Protein AF-A0A383ENN8-F1 (afdb_monomer_lite)

Structure (mmCIF, N/CA/C/O backbone):
data_AF-A0A383ENN8-F1
#
_entry.id   AF-A0A383ENN8-F1
#
loop_
_atom_site.group_PDB
_atom_site.id
_atom_site.type_symbol
_atom_site.label_atom_id
_atom_site.label_alt_id
_atom_site.label_comp_id
_atom_site.label_asym_id
_atom_site.label_entity_id
_atom_site.label_seq_id
_atom_site.pdbx_PDB_ins_code
_atom_site.Cartn_x
_atom_site.Cartn_y
_atom_site.Cartn_z
_atom_site.occupancy
_atom_site.B_iso_or_equiv
_atom_site.auth_seq_id
_atom_site.auth_comp_id
_atom_site.auth_asym_id
_atom_site.auth_atom_id
_atom_site.pdbx_PDB_model_num
ATOM 1 N N . MET A 1 1 ? -22.890 -2.948 5.775 1.00 39.72 1 MET A N 1
ATOM 2 C CA . MET A 1 1 ? -21.942 -2.174 6.608 1.00 39.72 1 MET A CA 1
ATOM 3 C C . MET A 1 1 ? -20.557 -2.322 5.999 1.00 39.72 1 MET A C 1
ATOM 5 O O . MET A 1 1 ? -19.924 -3.345 6.215 1.00 39.72 1 MET A O 1
ATOM 9 N N . SER A 1 2 ? -20.110 -1.358 5.191 1.00 51.28 2 SER A N 1
ATOM 10 C CA . SER A 1 2 ? -18.727 -1.350 4.698 1.00 51.28 2 SER A CA 1
ATOM 11 C C . SER A 1 2 ? -17.828 -0.899 5.841 1.00 51.28 2 SER A C 1
ATOM 13 O O . SER A 1 2 ? -17.863 0.262 6.249 1.00 51.28 2 SER A O 1
ATOM 15 N N . VAL A 1 3 ? -17.085 -1.835 6.429 1.00 61.97 3 VAL A N 1
ATOM 16 C CA . VAL A 1 3 ? -16.073 -1.517 7.438 1.00 61.97 3 VAL A CA 1
ATOM 17 C C . VAL A 1 3 ? -15.034 -0.630 6.755 1.00 61.97 3 VAL A C 1
ATOM 19 O O . VAL A 1 3 ? -14.311 -1.089 5.874 1.00 61.97 3 VAL A O 1
ATOM 22 N N . ARG A 1 4 ? -14.985 0.658 7.116 1.00 69.81 4 ARG A N 1
ATOM 23 C CA . ARG A 1 4 ? -13.936 1.564 6.634 1.00 69.81 4 ARG A CA 1
ATOM 24 C C . ARG A 1 4 ? -12.607 1.103 7.224 1.00 69.81 4 ARG A C 1
ATOM 26 O O . ARG A 1 4 ? -12.377 1.277 8.422 1.00 69.81 4 ARG A O 1
ATOM 33 N N . LYS A 1 5 ? -11.768 0.492 6.389 1.00 81.88 5 LYS A N 1
ATOM 34 C CA . LYS A 1 5 ? -10.419 0.064 6.759 1.00 81.88 5 LYS A CA 1
ATOM 35 C C . LYS A 1 5 ? -9.508 1.280 6.922 1.00 81.88 5 LYS A C 1
ATOM 37 O O . LYS A 1 5 ? -9.573 2.231 6.140 1.00 81.88 5 LYS A O 1
ATOM 42 N N . SER A 1 6 ? -8.684 1.260 7.964 1.00 88.44 6 SER A N 1
ATOM 43 C CA . SER A 1 6 ? -7.663 2.283 8.193 1.00 88.44 6 SER A CA 1
ATOM 44 C C . SER A 1 6 ? -6.341 1.903 7.537 1.00 88.44 6 SER A C 1
ATOM 46 O O . SER A 1 6 ? -6.123 0.742 7.189 1.00 88.44 6 SER A O 1
ATOM 48 N N . ILE A 1 7 ? -5.426 2.868 7.419 1.00 87.88 7 ILE A N 1
ATOM 49 C CA . ILE A 1 7 ? -4.057 2.637 6.930 1.00 87.88 7 ILE A CA 1
ATOM 50 C C . ILE A 1 7 ? -3.409 1.461 7.673 1.00 87.88 7 ILE A C 1
ATOM 52 O O . ILE A 1 7 ? -2.827 0.576 7.051 1.00 87.88 7 ILE A O 1
ATOM 56 N N . LYS A 1 8 ? -3.552 1.403 9.002 1.00 88.50 8 LYS A N 1
ATOM 57 C CA . LYS A 1 8 ? -3.027 0.309 9.831 1.00 88.50 8 LYS A CA 1
ATOM 58 C C . LYS A 1 8 ? -3.586 -1.062 9.460 1.00 88.50 8 LYS A C 1
ATOM 60 O O . LYS A 1 8 ? -2.858 -2.044 9.573 1.00 88.50 8 LYS A O 1
ATOM 65 N N . ASP A 1 9 ? -4.855 -1.134 9.069 1.00 89.75 9 ASP A N 1
ATOM 66 C CA . ASP A 1 9 ? -5.500 -2.384 8.661 1.00 89.75 9 ASP A CA 1
ATOM 67 C C . ASP A 1 9 ? -4.837 -2.923 7.387 1.00 89.75 9 ASP A C 1
ATOM 69 O O . ASP A 1 9 ? -4.336 -4.045 7.370 1.00 89.75 9 ASP A O 1
ATOM 73 N N . PHE A 1 10 ? -4.671 -2.058 6.383 1.00 87.12 10 PHE A N 1
ATOM 74 C CA . PHE A 1 10 ? -3.976 -2.390 5.138 1.00 87.12 10 PHE A CA 1
ATOM 75 C C . PHE A 1 10 ? -2.488 -2.695 5.332 1.00 87.12 10 PHE A C 1
ATOM 77 O O . PHE A 1 10 ? -1.958 -3.599 4.699 1.00 87.12 10 PHE A O 1
ATOM 84 N N . LEU A 1 11 ? -1.791 -1.972 6.214 1.00 85.38 11 LEU A N 1
ATOM 85 C CA . LEU A 1 11 ? -0.378 -2.241 6.508 1.00 85.38 11 LEU A CA 1
ATOM 86 C C . LEU A 1 11 ? -0.161 -3.579 7.233 1.00 85.38 11 LEU A C 1
ATOM 88 O O . LEU A 1 11 ? 0.940 -4.125 7.176 1.00 85.38 11 LEU A O 1
ATOM 92 N N . ARG A 1 12 ? -1.178 -4.086 7.941 1.00 84.62 12 ARG A N 1
ATOM 93 C CA . ARG A 1 12 ? -1.149 -5.407 8.590 1.00 84.62 12 ARG A CA 1
ATOM 94 C C . ARG A 1 12 ? -1.435 -6.537 7.618 1.00 84.62 12 ARG A C 1
ATOM 96 O O . ARG A 1 12 ? -0.944 -7.646 7.827 1.00 84.62 12 ARG A O 1
ATOM 103 N N . GLU A 1 13 ? -2.212 -6.275 6.574 1.00 78.19 13 GLU A N 1
ATOM 104 C CA . GLU A 1 13 ? -2.332 -7.207 5.466 1.00 78.19 13 GLU A CA 1
ATOM 105 C C . GLU A 1 13 ? -0.946 -7.332 4.826 1.00 78.19 13 GLU A C 1
ATOM 107 O O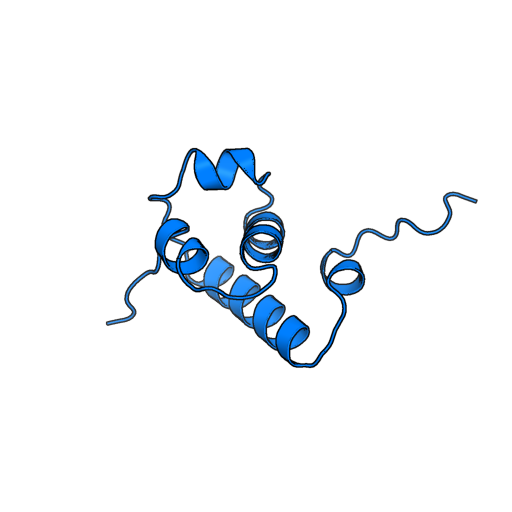 . GLU A 1 13 ? -0.371 -6.356 4.351 1.00 78.19 13 GLU A O 1
ATOM 112 N N . ASN A 1 14 ? -0.370 -8.535 4.848 1.00 68.00 14 ASN A N 1
ATOM 113 C CA . ASN A 1 14 ? 0.968 -8.833 4.323 1.00 68.00 14 ASN A CA 1
ATOM 114 C C . ASN A 1 14 ? 1.000 -8.813 2.775 1.00 68.00 14 ASN A C 1
ATOM 116 O O . ASN A 1 14 ? 1.572 -9.681 2.116 1.00 68.00 14 ASN A O 1
ATOM 120 N N . GLN A 1 15 ? 0.305 -7.841 2.192 1.00 77.44 15 GLN A N 1
ATOM 121 C CA . GLN A 1 15 ? 0.204 -7.550 0.777 1.00 77.44 15 GLN A CA 1
ATOM 122 C C . GLN A 1 15 ? 1.512 -6.897 0.324 1.00 77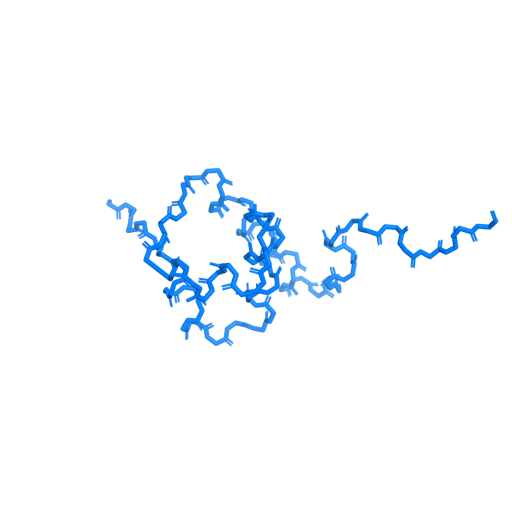.44 15 GLN A C 1
ATOM 124 O O . GLN A 1 15 ? 1.950 -5.867 0.851 1.00 77.44 15 GLN A O 1
ATOM 129 N N . LYS A 1 16 ? 2.161 -7.504 -0.675 1.00 72.94 16 LYS A N 1
ATOM 130 C CA . LYS A 1 16 ? 3.395 -6.957 -1.249 1.00 72.94 16 LYS A CA 1
ATOM 131 C C . LYS A 1 16 ? 3.138 -5.547 -1.771 1.00 72.94 16 LYS A C 1
ATOM 133 O O . LYS A 1 16 ? 2.172 -5.295 -2.477 1.00 72.94 16 LYS A O 1
ATOM 138 N N . ASP A 1 17 ? 4.049 -4.637 -1.436 1.00 81.00 17 ASP A N 1
ATOM 139 C CA . ASP A 1 17 ? 4.012 -3.234 -1.854 1.00 81.00 17 ASP A CA 1
ATOM 140 C C . ASP A 1 17 ? 2.814 -2.407 -1.336 1.00 81.00 17 ASP A C 1
ATOM 142 O O . ASP A 1 17 ? 2.704 -1.247 -1.725 1.00 81.00 17 ASP A O 1
ATOM 146 N N . ILE A 1 18 ? 1.984 -2.906 -0.404 1.00 87.44 18 ILE A N 1
ATOM 147 C CA . ILE A 1 18 ? 0.789 -2.179 0.077 1.00 87.44 18 ILE A CA 1
ATOM 148 C C . ILE A 1 18 ? 1.107 -0.782 0.618 1.00 87.44 18 ILE A C 1
ATOM 150 O O . ILE A 1 18 ? 0.430 0.184 0.290 1.00 87.44 18 ILE A O 1
ATOM 154 N N . SER A 1 19 ? 2.215 -0.639 1.350 1.00 87.75 19 SER A N 1
ATOM 155 C CA . SER A 1 19 ? 2.699 0.664 1.826 1.00 87.75 19 SER A CA 1
ATOM 156 C C . SER A 1 19 ? 3.040 1.632 0.689 1.00 87.75 19 SER A C 1
ATOM 158 O O . SER A 1 19 ? 2.821 2.830 0.822 1.00 87.75 19 SER A O 1
ATOM 160 N N . LYS A 1 20 ? 3.548 1.136 -0.445 1.00 87.38 20 LYS A N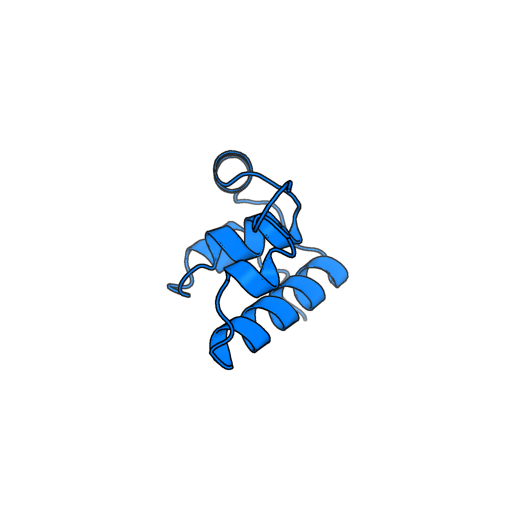 1
ATOM 161 C CA . LYS A 1 20 ? 3.837 1.968 -1.620 1.00 87.38 20 LYS A CA 1
ATOM 162 C C . LYS A 1 20 ? 2.556 2.339 -2.372 1.00 87.38 20 LYS A C 1
ATOM 164 O O . LYS A 1 20 ? 2.459 3.457 -2.864 1.00 87.38 20 LYS A O 1
ATOM 169 N N . LEU A 1 21 ? 1.589 1.420 -2.451 1.00 89.06 21 LEU A N 1
ATOM 170 C CA . LEU A 1 21 ? 0.283 1.664 -3.077 1.00 89.06 21 LEU A CA 1
ATOM 171 C C . LEU A 1 21 ? -0.539 2.674 -2.265 1.00 89.06 21 LEU A C 1
ATOM 173 O O . LEU A 1 21 ? -1.112 3.594 -2.842 1.00 89.06 21 LEU A O 1
ATOM 177 N N . LEU A 1 22 ? -0.523 2.566 -0.934 1.00 90.12 22 LEU A N 1
ATOM 178 C CA . LEU A 1 22 ? -1.115 3.549 -0.024 1.00 90.12 22 LEU A CA 1
ATOM 179 C C . LEU A 1 22 ? -0.463 4.922 -0.181 1.00 90.12 22 LEU A C 1
ATOM 181 O O . LEU A 1 22 ? -1.170 5.915 -0.307 1.00 90.12 22 LEU A O 1
ATOM 185 N N . SER A 1 23 ? 0.871 4.971 -0.242 1.00 89.88 23 SER A N 1
ATOM 186 C CA . SER A 1 23 ? 1.601 6.219 -0.485 1.00 89.88 23 SER A CA 1
ATOM 187 C C . SER A 1 23 ? 1.193 6.873 -1.803 1.00 89.88 23 SER A C 1
ATOM 189 O O . SER A 1 23 ? 1.049 8.090 -1.860 1.00 89.88 23 SER A O 1
ATOM 191 N N . LEU A 1 24 ? 0.980 6.072 -2.850 1.00 88.31 24 LEU A N 1
ATOM 192 C CA . LEU A 1 24 ? 0.512 6.564 -4.142 1.00 88.31 24 LEU A CA 1
ATOM 193 C C . LEU A 1 24 ? -0.931 7.081 -4.075 1.00 88.31 24 LEU A C 1
ATOM 195 O O . LEU A 1 24 ? -1.224 8.149 -4.594 1.00 88.31 24 LEU A O 1
ATOM 199 N N . THR A 1 25 ? -1.811 6.323 -3.420 1.00 90.31 25 THR A N 1
ATOM 200 C CA . THR A 1 25 ? -3.247 6.619 -3.314 1.00 90.31 25 THR A CA 1
ATOM 201 C C . THR A 1 25 ? -3.496 7.903 -2.533 1.00 90.31 25 THR A C 1
ATOM 203 O O . THR A 1 25 ? -4.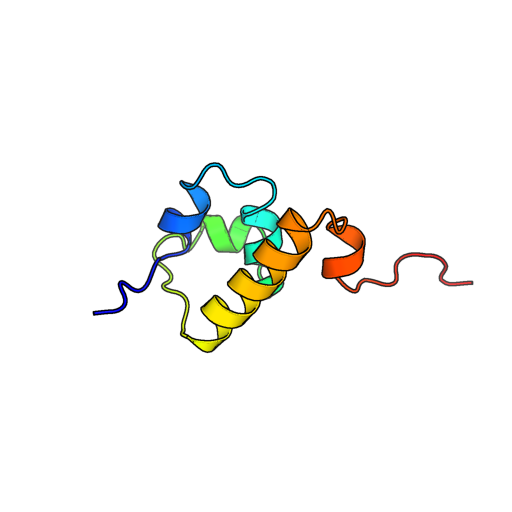263 8.755 -2.962 1.00 90.31 25 THR A O 1
ATOM 206 N N . LEU A 1 26 ? -2.826 8.041 -1.388 1.00 88.69 26 LEU A N 1
ATOM 207 C CA . LEU A 1 26 ? -2.999 9.167 -0.471 1.00 88.69 26 LEU A CA 1
ATOM 208 C C . LEU A 1 26 ? -2.075 10.343 -0.804 1.00 88.69 26 LEU A C 1
ATOM 210 O O . LEU A 1 26 ? -2.119 11.365 -0.126 1.00 88.69 26 LEU A O 1
ATOM 214 N N . ASN A 1 27 ? -1.219 10.196 -1.821 1.00 87.19 27 ASN A N 1
ATOM 215 C CA . ASN A 1 27 ? -0.148 11.138 -2.143 1.00 87.19 27 ASN A CA 1
ATOM 216 C C . ASN A 1 27 ? 0.701 11.506 -0.905 1.00 87.19 27 ASN A C 1
ATOM 218 O O . ASN A 1 27 ? 1.043 12.664 -0.668 1.00 87.19 27 ASN A O 1
ATOM 222 N N . GLN A 1 28 ? 1.007 10.497 -0.086 1.00 87.75 28 GLN A N 1
ATOM 223 C CA . GLN A 1 28 ? 1.704 10.626 1.194 1.00 87.75 28 GLN A CA 1
ATOM 224 C C . GLN A 1 28 ? 3.000 9.823 1.194 1.00 87.75 28 GLN A C 1
ATOM 226 O O . GLN A 1 28 ? 3.093 8.743 0.605 1.00 87.75 28 GLN A O 1
ATOM 231 N N . THR A 1 29 ? 4.015 10.302 1.910 1.00 88.19 29 THR A N 1
ATOM 232 C CA . THR A 1 29 ? 5.234 9.509 2.116 1.00 88.19 29 THR A CA 1
ATOM 233 C C . THR A 1 29 ? 4.965 8.343 3.063 1.00 88.19 29 THR A C 1
ATOM 235 O O . THR A 1 29 ? 4.016 8.354 3.848 1.00 88.19 29 THR A O 1
ATOM 238 N N . LYS A 1 30 ? 5.829 7.321 3.029 1.00 86.19 30 LYS A N 1
ATOM 239 C CA . LYS A 1 30 ? 5.748 6.201 3.977 1.00 86.19 30 LYS A CA 1
ATOM 240 C C . LYS A 1 30 ? 5.701 6.698 5.421 1.00 86.19 30 LYS A C 1
ATOM 242 O O . LYS A 1 30 ? 4.886 6.218 6.197 1.00 86.19 30 LYS A O 1
ATOM 247 N N . GLU A 1 31 ? 6.541 7.671 5.767 1.00 89.00 31 GLU A N 1
ATOM 248 C CA . GLU A 1 31 ? 6.600 8.249 7.113 1.00 89.00 31 GLU A CA 1
ATOM 249 C C . GLU A 1 31 ? 5.256 8.847 7.535 1.00 89.00 31 GLU A C 1
ATOM 251 O O . GLU A 1 31 ? 4.814 8.605 8.653 1.00 89.00 31 GLU A O 1
ATOM 256 N N . GLN A 1 32 ? 4.563 9.548 6.631 1.00 88.50 32 GLN A N 1
ATOM 257 C CA . GLN A 1 32 ? 3.239 10.114 6.906 1.00 88.50 32 GLN A CA 1
ATOM 258 C C . GLN A 1 32 ? 2.173 9.038 7.143 1.00 88.50 32 GLN A C 1
ATOM 260 O O . GLN A 1 32 ? 1.341 9.206 8.037 1.00 88.50 32 GLN A O 1
ATOM 265 N N . LEU A 1 33 ? 2.234 7.920 6.409 1.00 88.62 33 LEU A N 1
ATOM 266 C CA . LEU A 1 33 ? 1.347 6.771 6.629 1.00 88.62 33 LEU A CA 1
ATOM 267 C C . LEU A 1 33 ? 1.561 6.158 8.020 1.00 88.62 33 LEU A C 1
ATOM 269 O O . LEU A 1 33 ? 0.599 5.854 8.723 1.00 88.62 33 LEU A O 1
ATOM 273 N N . PHE A 1 34 ? 2.823 5.985 8.426 1.00 86.50 34 PHE A N 1
ATOM 274 C CA . PHE A 1 34 ? 3.166 5.438 9.744 1.00 86.50 34 PHE A CA 1
ATOM 275 C C . PHE A 1 34 ? 2.917 6.432 10.884 1.00 86.50 34 PHE A C 1
ATOM 277 O O . PHE A 1 34 ? 2.649 5.998 12.002 1.00 86.50 34 PHE A O 1
ATOM 284 N N . ALA A 1 35 ? 2.966 7.738 10.609 1.00 89.81 35 ALA A N 1
ATOM 285 C CA . ALA A 1 35 ? 2.611 8.785 11.561 1.00 89.81 35 ALA A CA 1
ATOM 286 C C . ALA A 1 35 ? 1.091 8.888 11.784 1.00 89.81 35 ALA A C 1
ATOM 288 O O . ALA A 1 35 ? 0.666 9.258 12.874 1.00 89.81 35 ALA A O 1
ATOM 289 N N . ASN A 1 36 ? 0.272 8.518 10.788 1.00 89.88 36 ASN A N 1
ATOM 290 C CA . ASN A 1 36 ? -1.195 8.593 10.849 1.00 89.88 36 ASN A CA 1
ATOM 291 C C . ASN A 1 36 ? -1.881 7.232 10.592 1.00 89.88 36 ASN A C 1
ATOM 293 O O . ASN A 1 36 ? -2.750 7.125 9.725 1.00 89.88 36 ASN A O 1
ATOM 297 N N . PRO A 1 37 ? -1.560 6.172 11.356 1.00 87.19 37 PRO A N 1
ATOM 298 C CA . PRO A 1 37 ? -2.041 4.814 11.082 1.00 87.19 37 PRO A CA 1
ATOM 299 C C . PRO A 1 37 ? -3.561 4.652 11.282 1.00 87.19 37 PRO A C 1
ATOM 301 O O . PRO A 1 37 ? -4.171 3.727 10.745 1.00 87.19 37 PRO A O 1
ATOM 304 N N . GLU A 1 38 ? -4.174 5.545 12.059 1.00 89.12 38 GLU A N 1
ATOM 305 C CA . GLU A 1 38 ? -5.608 5.564 12.377 1.00 89.12 38 GLU A CA 1
ATOM 306 C C . GLU A 1 38 ? -6.461 6.191 11.261 1.00 89.12 38 GLU A C 1
ATOM 308 O O . GLU A 1 38 ? -7.690 6.100 11.304 1.00 89.12 38 GLU A O 1
ATOM 313 N N . TYR A 1 39 ? -5.831 6.816 10.257 1.00 89.62 39 TYR A N 1
ATOM 314 C CA . TYR A 1 39 ? -6.539 7.430 9.138 1.00 89.62 39 TYR A CA 1
ATOM 315 C C . TYR A 1 39 ? -7.384 6.390 8.397 1.00 89.62 39 TYR A C 1
ATOM 317 O O . TYR A 1 39 ? -6.896 5.316 8.033 1.00 89.62 39 TYR A O 1
ATOM 325 N N . LYS A 1 40 ? -8.663 6.711 8.186 1.00 90.62 40 LYS A N 1
ATOM 326 C CA . LYS A 1 40 ? -9.629 5.857 7.490 1.00 90.62 40 LYS A CA 1
ATOM 327 C C . LYS A 1 40 ? -9.792 6.356 6.069 1.00 90.62 40 LYS A C 1
ATOM 329 O O . LYS A 1 40 ? -10.193 7.502 5.886 1.00 90.62 40 LYS A O 1
ATOM 334 N N . LEU A 1 41 ? -9.533 5.475 5.109 1.00 87.94 41 LEU A N 1
ATOM 335 C CA . LEU A 1 41 ? -9.701 5.808 3.703 1.00 87.94 41 LEU A CA 1
ATOM 336 C C . LEU A 1 41 ? -11.182 6.078 3.414 1.00 87.94 41 LEU A C 1
ATOM 338 O O . LEU A 1 41 ? -12.075 5.382 3.923 1.00 87.94 41 LEU A O 1
ATOM 342 N N . ASN A 1 42 ? -11.433 7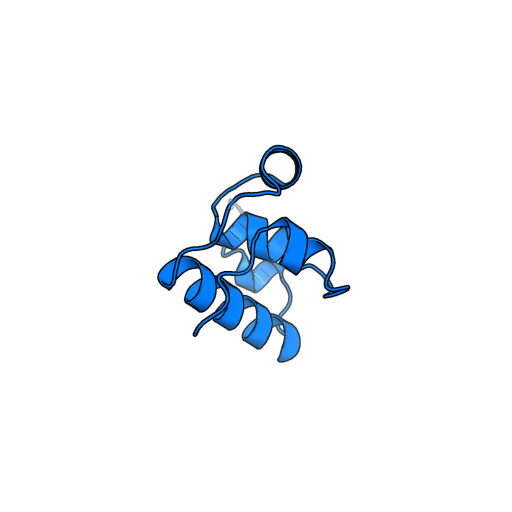.103 2.609 1.00 89.56 42 ASN A N 1
ATOM 343 C CA . ASN A 1 42 ? -12.749 7.365 2.046 1.00 89.56 42 ASN A CA 1
ATOM 344 C C . ASN A 1 42 ? -13.041 6.412 0.870 1.00 89.56 42 ASN A C 1
ATOM 346 O O . AS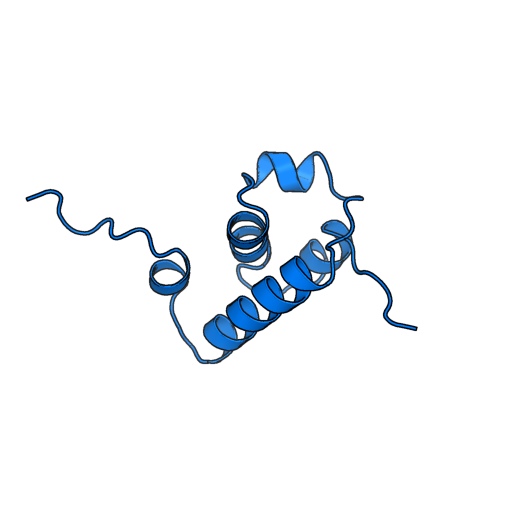N A 1 42 ? -12.188 5.629 0.456 1.00 89.56 42 ASN A O 1
ATOM 350 N N . GLU A 1 43 ? -14.268 6.440 0.350 1.00 87.12 43 GLU A N 1
ATOM 351 C CA . GLU A 1 43 ? -14.687 5.525 -0.722 1.00 87.12 43 GLU A CA 1
ATOM 352 C C . GLU A 1 43 ? -13.855 5.705 -1.999 1.00 87.12 43 GLU A C 1
ATOM 354 O O . GLU A 1 43 ? -13.379 4.716 -2.545 1.00 87.12 43 GLU A O 1
ATOM 359 N N . SER A 1 44 ? -13.559 6.940 -2.409 1.00 87.25 44 SER A N 1
ATOM 360 C CA . SER A 1 44 ? -12.746 7.206 -3.604 1.00 87.25 44 SER A CA 1
ATOM 361 C C . SER A 1 44 ? -11.287 6.747 -3.457 1.00 87.25 44 SER A C 1
ATOM 363 O O . SER A 1 44 ? -10.691 6.221 -4.400 1.00 87.25 44 SER A O 1
ATOM 365 N N . GLU A 1 45 ? -10.698 6.909 -2.271 1.00 89.88 45 GLU A N 1
ATOM 366 C CA . GLU A 1 45 ? -9.359 6.406 -1.946 1.00 89.88 45 GLU A CA 1
ATOM 367 C C . GLU A 1 45 ? -9.336 4.877 -1.923 1.00 89.88 45 GLU A C 1
ATOM 369 O O . GLU A 1 45 ? -8.397 4.269 -2.434 1.00 89.88 45 GLU A O 1
ATOM 374 N N . LEU A 1 46 ? -10.378 4.245 -1.374 1.00 89.31 46 LEU A N 1
ATOM 375 C CA . LEU A 1 46 ? -10.527 2.790 -1.389 1.00 89.31 46 LEU A CA 1
ATOM 376 C C . LEU A 1 46 ? -10.640 2.250 -2.815 1.00 89.31 46 LEU A C 1
ATOM 378 O O . LEU A 1 46 ? -9.955 1.285 -3.141 1.00 89.31 46 LEU A O 1
ATOM 382 N N . GLU A 1 47 ? -11.452 2.874 -3.669 1.00 89.00 47 GLU A N 1
ATOM 383 C CA . GLU A 1 47 ? -11.588 2.483 -5.078 1.00 89.00 47 GLU A CA 1
ATOM 384 C C . GLU A 1 47 ? -10.266 2.630 -5.841 1.00 89.00 47 GLU A C 1
ATOM 386 O O . GLU A 1 47 ? -9.874 1.749 -6.612 1.00 89.00 47 GLU A O 1
ATOM 391 N N . THR A 1 48 ? -9.534 3.715 -5.580 1.00 89.19 48 THR A N 1
ATOM 392 C CA . THR A 1 48 ? -8.211 3.946 -6.173 1.00 89.19 48 THR A CA 1
ATOM 393 C C . THR A 1 48 ? -7.211 2.887 -5.709 1.00 89.19 48 THR A C 1
ATOM 395 O O . THR A 1 48 ? -6.522 2.282 -6.535 1.00 89.19 48 THR A O 1
ATOM 398 N N . LEU A 1 49 ? -7.159 2.609 -4.402 1.00 89.44 49 LEU A N 1
ATOM 399 C CA . LEU A 1 49 ? -6.280 1.592 -3.831 1.00 89.44 49 LEU A CA 1
ATOM 400 C C . LEU A 1 49 ? -6.607 0.195 -4.376 1.00 89.44 49 LEU A C 1
ATOM 402 O O . LEU A 1 49 ? -5.695 -0.541 -4.748 1.00 89.44 49 LEU A O 1
ATOM 406 N N . ASP A 1 50 ? -7.890 -0.160 -4.463 1.00 88.19 50 ASP A N 1
ATOM 407 C CA . ASP A 1 50 ? -8.353 -1.441 -5.005 1.00 88.19 50 ASP A CA 1
ATOM 408 C C . ASP A 1 50 ? -7.942 -1.611 -6.473 1.00 88.19 50 ASP A C 1
ATOM 410 O O . ASP A 1 50 ? -7.396 -2.649 -6.850 1.00 88.19 50 ASP A O 1
ATOM 414 N N . SER A 1 51 ? -8.096 -0.564 -7.290 1.00 88.81 51 SER A N 1
ATOM 415 C CA . SER A 1 51 ? -7.629 -0.561 -8.682 1.00 88.81 51 SER A CA 1
ATOM 416 C C . SER A 1 51 ? -6.115 -0.785 -8.784 1.00 88.81 51 SER A C 1
ATOM 418 O O . SER A 1 51 ? -5.647 -1.584 -9.602 1.00 88.81 51 SER A O 1
ATOM 420 N N . LEU A 1 52 ? -5.330 -0.134 -7.920 1.00 87.31 52 LEU A N 1
ATOM 421 C CA . LEU A 1 52 ? -3.877 -0.305 -7.873 1.00 87.31 52 LEU A CA 1
ATOM 422 C C . LEU A 1 52 ? -3.470 -1.716 -7.420 1.00 87.31 52 LEU A C 1
ATOM 424 O O . LEU A 1 52 ? -2.549 -2.299 -7.996 1.00 87.31 52 LEU A O 1
ATOM 428 N N . ILE A 1 53 ? -4.164 -2.285 -6.428 1.00 86.75 53 ILE A N 1
ATOM 429 C CA . ILE A 1 53 ? -3.952 -3.664 -5.964 1.00 86.75 53 ILE A CA 1
ATOM 430 C C . ILE A 1 53 ? -4.302 -4.660 -7.071 1.00 86.75 53 ILE A C 1
ATOM 432 O O . ILE A 1 53 ? -3.519 -5.574 -7.328 1.00 86.75 53 ILE A O 1
ATOM 436 N N . LYS A 1 54 ? -5.428 -4.473 -7.770 1.00 87.12 54 LYS A N 1
ATOM 437 C CA . LYS A 1 54 ? -5.820 -5.305 -8.918 1.00 87.12 54 LYS A CA 1
ATOM 438 C C . LYS A 1 54 ? -4.751 -5.295 -10.000 1.00 87.12 54 LYS A C 1
ATOM 440 O O . LYS A 1 54 ? -4.306 -6.360 -10.407 1.00 87.12 54 LYS A O 1
ATOM 445 N N . GLN A 1 55 ? -4.266 -4.117 -10.392 1.00 86.31 55 GLN A N 1
ATOM 446 C CA . GLN A 1 55 ? -3.179 -4.018 -11.368 1.00 86.31 55 GLN A CA 1
ATOM 447 C C . GLN A 1 55 ? -1.881 -4.670 -10.860 1.00 86.31 55 GLN A C 1
ATOM 449 O O . GLN A 1 55 ? -1.161 -5.300 -11.631 1.00 86.31 55 GLN A O 1
ATOM 454 N N . ARG A 1 56 ? -1.569 -4.556 -9.561 1.00 84.56 56 ARG A N 1
ATOM 455 C CA . ARG A 1 56 ? -0.393 -5.212 -8.971 1.00 84.56 56 ARG A CA 1
ATOM 456 C C . ARG A 1 56 ? -0.517 -6.740 -8.995 1.00 84.56 56 ARG A C 1
ATOM 458 O O . ARG A 1 56 ? 0.471 -7.405 -9.303 1.00 84.56 56 ARG A O 1
ATOM 465 N N . ASN A 1 57 ? -1.704 -7.270 -8.697 1.00 82.81 57 ASN A N 1
ATOM 466 C CA . ASN A 1 57 ? -2.018 -8.702 -8.733 1.00 82.81 57 ASN A CA 1
ATOM 467 C C . ASN A 1 57 ? -2.048 -9.266 -10.157 1.00 82.81 57 ASN A C 1
ATOM 469 O O . ASN A 1 57 ? -1.642 -10.405 -10.356 1.00 82.81 57 ASN A O 1
ATOM 473 N N . ASP A 1 58 ? -2.445 -8.456 -11.138 1.00 85.25 58 ASP A N 1
ATOM 474 C CA . ASP A 1 58 ? -2.375 -8.776 -12.572 1.00 85.25 58 ASP A CA 1
ATOM 475 C C . ASP A 1 58 ? -0.922 -8.913 -13.084 1.00 85.25 58 ASP A C 1
ATOM 477 O O . ASP A 1 58 ? -0.667 -9.344 -14.202 1.00 85.25 58 ASP A O 1
ATOM 481 N N . GLY A 1 59 ? 0.067 -8.581 -12.246 1.00 82.12 59 GLY A N 1
ATOM 482 C CA . GLY A 1 59 ? 1.489 -8.686 -12.571 1.00 82.12 59 GLY A CA 1
ATOM 483 C C . GLY A 1 59 ? 2.102 -7.374 -13.051 1.00 82.12 59 GLY A C 1
ATOM 484 O O . GLY A 1 59 ? 3.299 -7.335 -13.352 1.00 82.12 59 GLY A O 1
ATOM 485 N N . LYS A 1 60 ? 1.341 -6.270 -13.058 1.00 80.12 60 LYS A N 1
ATOM 486 C CA . LYS A 1 60 ? 1.868 -4.958 -13.437 1.00 80.12 60 LYS A CA 1
ATOM 487 C C . LYS A 1 60 ? 2.948 -4.512 -12.436 1.00 80.12 60 LYS A C 1
ATOM 489 O O . LYS A 1 60 ? 2.716 -4.511 -11.216 1.00 80.12 60 LYS A O 1
ATOM 494 N N . PRO A 1 61 ? 4.145 -4.112 -12.903 1.00 80.75 61 PRO A N 1
ATOM 495 C CA . PRO A 1 61 ? 5.175 -3.593 -12.016 1.00 80.75 61 PRO A CA 1
ATOM 496 C C . PRO A 1 61 ? 4.758 -2.248 -11.416 1.00 80.75 61 PRO A C 1
ATOM 498 O O . PRO A 1 61 ? 4.201 -1.392 -12.101 1.00 80.75 61 PRO A O 1
ATOM 501 N N . PHE A 1 62 ? 5.110 -2.022 -10.148 1.00 78.25 62 PHE A N 1
ATOM 502 C CA . PHE A 1 62 ? 4.787 -0.783 -9.429 1.00 78.25 62 PHE A CA 1
ATOM 503 C C . PHE A 1 62 ? 5.262 0.493 -10.154 1.00 78.25 62 PHE A C 1
ATOM 505 O O . PHE A 1 62 ? 4.594 1.520 -10.085 1.00 78.25 62 PHE A O 1
ATOM 512 N N . ALA A 1 63 ? 6.375 0.434 -10.892 1.00 76.00 63 ALA A N 1
ATOM 513 C CA . ALA A 1 63 ? 6.888 1.564 -11.673 1.00 76.00 63 ALA A CA 1
ATOM 514 C C . ALA A 1 63 ? 5.857 2.119 -12.676 1.00 76.00 63 ALA A C 1
ATOM 516 O O . ALA A 1 63 ? 5.743 3.331 -12.827 1.00 76.00 63 ALA A O 1
ATOM 517 N N . TYR A 1 64 ? 5.046 1.247 -13.281 1.00 75.75 64 TYR A N 1
ATOM 518 C CA . TYR A 1 64 ? 3.983 1.640 -14.210 1.00 75.75 64 TYR A CA 1
ATOM 519 C C . TYR A 1 64 ? 2.701 2.103 -13.508 1.00 75.75 64 TYR A C 1
ATOM 521 O O . TYR A 1 64 ? 1.835 2.688 -14.152 1.00 75.75 64 TYR A O 1
ATOM 529 N N . LEU A 1 65 ? 2.552 1.821 -12.209 1.00 75.38 65 LEU A N 1
ATOM 530 C CA . LEU A 1 65 ? 1.459 2.352 -11.389 1.00 75.38 65 LEU A CA 1
ATOM 531 C C . LEU A 1 65 ? 1.760 3.774 -10.938 1.00 75.38 65 LEU A C 1
ATOM 533 O O . LEU A 1 65 ? 0.872 4.616 -10.924 1.00 75.38 65 LEU A O 1
ATOM 537 N N . LYS A 1 66 ? 3.025 4.042 -10.595 1.00 69.12 66 LYS A N 1
ATOM 538 C CA . LYS A 1 66 ? 3.444 5.344 -10.083 1.00 69.12 66 LYS A CA 1
ATOM 539 C C . LYS A 1 66 ? 3.288 6.469 -11.108 1.00 69.12 66 LYS A C 1
ATOM 541 O O . LYS A 1 66 ? 3.247 7.626 -10.713 1.00 69.12 66 LYS A O 1
ATOM 546 N N . GLY A 1 67 ? 3.241 6.159 -12.405 1.00 59.31 67 GLY A N 1
ATOM 547 C CA . GLY A 1 67 ? 3.105 7.164 -13.465 1.00 59.31 67 GLY A CA 1
ATOM 548 C C . GLY A 1 67 ? 4.274 8.154 -13.549 1.00 59.31 67 GLY A C 1
ATOM 549 O O . GLY A 1 67 ? 4.290 8.994 -14.440 1.00 59.31 67 GLY A O 1
ATOM 550 N N . SER A 1 68 ? 5.280 8.056 -12.668 1.00 50.78 68 SER A N 1
ATOM 551 C CA . SER A 1 68 ? 6.537 8.775 -12.819 1.00 50.78 68 SER A CA 1
ATOM 552 C C . SER A 1 68 ? 7.260 8.199 -14.026 1.00 50.78 68 SER A C 1
ATOM 554 O O . SER A 1 68 ? 7.976 7.202 -13.930 1.00 50.78 68 SER A O 1
ATOM 556 N N . GLN A 1 69 ? 7.049 8.860 -15.156 1.00 45.12 69 GLN A N 1
ATOM 557 C CA . GLN A 1 69 ? 7.913 8.881 -16.323 1.00 45.12 69 GLN A CA 1
ATOM 558 C C . GLN A 1 69 ? 9.299 9.389 -15.890 1.00 45.12 69 GLN A C 1
ATOM 560 O O . GLN A 1 69 ? 9.676 10.525 -16.125 1.00 45.12 69 GLN A O 1
ATOM 565 N N . GLY A 1 70 ? 10.030 8.562 -15.149 1.00 47.47 70 GLY A N 1
ATOM 566 C CA . GLY A 1 70 ? 11.430 8.764 -14.805 1.00 47.47 70 GLY A CA 1
ATOM 567 C C . GLY A 1 70 ? 12.279 7.876 -15.695 1.00 47.47 70 GLY A C 1
ATOM 568 O O . GLY A 1 70 ? 12.994 7.017 -15.194 1.00 47.47 70 GLY A O 1
ATOM 569 N N . PHE A 1 71 ? 12.121 8.009 -17.008 1.00 51.88 71 PHE A N 1
ATOM 570 C CA . PHE A 1 71 ? 13.039 7.433 -17.980 1.00 51.88 71 PHE A CA 1
ATOM 571 C C . PHE A 1 71 ? 13.297 8.509 -19.032 1.00 51.88 71 PHE A C 1
ATOM 573 O O . PHE A 1 71 ? 12.447 8.767 -19.876 1.00 51.88 71 PHE A O 1
ATOM 580 N N . TYR A 1 72 ? 14.475 9.123 -18.892 1.00 43.47 72 TYR A N 1
ATOM 581 C CA . TYR A 1 72 ? 15.060 10.201 -19.689 1.00 43.47 72 TYR A CA 1
ATOM 582 C C . TYR A 1 72 ? 14.326 11.553 -19.647 1.00 43.47 72 TYR A C 1
ATOM 584 O O . TYR A 1 72 ? 13.446 11.827 -20.455 1.00 43.47 72 TYR A O 1
ATOM 592 N N . ASP A 1 73 ? 14.787 12.443 -18.760 1.00 43.84 73 ASP A N 1
ATOM 593 C CA . ASP A 1 73 ? 15.021 13.827 -19.194 1.00 43.84 73 ASP A CA 1
ATOM 594 C C . ASP A 1 73 ? 16.171 13.721 -20.214 1.00 43.84 73 ASP A C 1
ATOM 596 O O . ASP A 1 73 ? 17.311 13.430 -19.839 1.00 43.84 73 ASP A O 1
ATOM 600 N N . LEU A 1 74 ? 15.818 13.747 -21.502 1.00 47.06 74 LEU A N 1
ATOM 601 C CA . LEU A 1 74 ? 16.752 13.858 -22.626 1.00 47.06 74 LEU A CA 1
ATOM 602 C C . LEU A 1 74 ? 17.214 15.310 -22.755 1.00 47.06 74 LEU A C 1
ATOM 604 O O . LEU A 1 74 ? 16.333 16.196 -22.686 1.00 47.06 74 LEU A O 1
#

Sequence (74 aa):
MSVRKSIKDFLRENQKDISKLLSLTLNQTKEQLFANPEYKLNESELETLDSLIKQRNDGKPFAYLKGSQGFYDL

Secondary structure (DSSP, 8-state):
-----BHHHHHHS--TTHHHHHHHHTT--HHHHHH-TTPBPPHHHHHHHHHHHHHHHTT--HHHHH----S---

Radius of gyration: 13.05 Å; chains: 1; bounding box: 39×23×35 Å

InterPro domains:
  IPR040758 Release factor glutamine methyltransferase, N-terminal domain [PF17827] (8-67)

pLDDT: mean 79.91, std 14.02, range [39.72, 90.62]

Foldseek 3Di:
DPDQDFLLNQVVPPQPCSLVLLCLLVVHDSVVCVVCRVHTDDPSSVVSSVVLSVCVVVVNDVVVVSPPPPDDPD

Organism: NCBI:txid408172